Protein AF-A0A5B9FUR2-F1 (afdb_monomer_lite)

Organism: NCBI:txid2602769

Radius of gyration: 15.56 Å; chains: 1; bounding box: 40×31×32 Å

Sequence (84 aa):
MNIEKQIKYAGKVLSALQTLFDEESENYIGLDELREGDNMSDFIRVLATSAPQHIYIKFTEEEIDPLDFNYIANRLIVQTELSK

Structure (mmCIF, N/CA/C/O backbone):
data_AF-A0A5B9FUR2-F1
#
_entry.id   AF-A0A5B9FUR2-F1
#
loop_
_atom_site.group_PDB
_atom_site.id
_atom_site.type_symbol
_atom_site.label_atom_id
_atom_site.label_alt_id
_atom_site.label_comp_id
_atom_site.label_asym_id
_atom_site.label_entity_id
_atom_site.label_seq_id
_atom_site.pdbx_PDB_ins_code
_atom_site.Cartn_x
_atom_site.Cartn_y
_atom_site.Cartn_z
_atom_site.occupancy
_atom_site.B_iso_or_equiv
_atom_site.auth_seq_id
_atom_site.auth_comp_id
_atom_site.auth_asym_id
_atom_site.auth_atom_id
_atom_site.pdbx_PDB_model_num
ATOM 1 N N . MET A 1 1 ? 23.774 -5.430 2.059 1.00 63.19 1 MET A N 1
ATOM 2 C CA . MET A 1 1 ? 22.455 -4.817 2.337 1.00 63.19 1 MET A CA 1
ATOM 3 C C . MET A 1 1 ? 22.592 -3.945 3.587 1.00 63.19 1 MET A C 1
ATOM 5 O O . MET A 1 1 ? 23.168 -4.426 4.551 1.00 63.19 1 MET A O 1
ATOM 9 N N . ASN A 1 2 ? 22.206 -2.662 3.563 1.00 85.56 2 ASN A N 1
ATOM 10 C CA . ASN A 1 2 ? 22.427 -1.741 4.696 1.00 85.56 2 ASN A CA 1
ATOM 11 C C . ASN A 1 2 ? 21.239 -1.803 5.677 1.00 85.56 2 ASN A C 1
ATOM 13 O O . ASN A 1 2 ? 20.166 -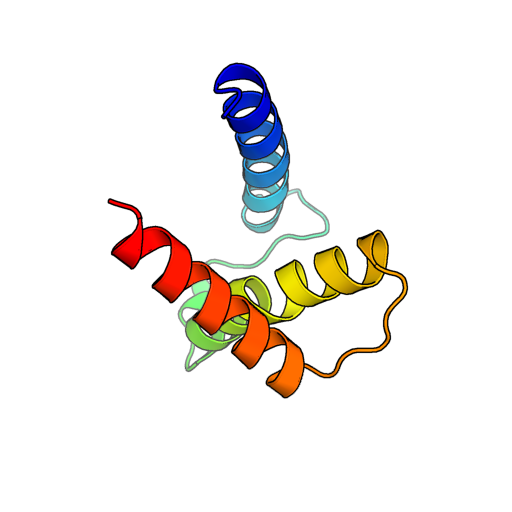1.280 5.376 1.00 85.56 2 ASN A O 1
ATOM 17 N N . ILE A 1 3 ? 21.452 -2.445 6.829 1.00 89.69 3 ILE A N 1
ATOM 18 C CA . ILE A 1 3 ? 20.424 -2.725 7.847 1.00 89.69 3 ILE A CA 1
ATOM 19 C C . ILE A 1 3 ? 19.829 -1.433 8.429 1.00 89.69 3 ILE A C 1
ATOM 21 O O . ILE A 1 3 ? 18.614 -1.327 8.575 1.00 89.69 3 ILE A O 1
ATOM 25 N N . GLU A 1 4 ? 20.646 -0.411 8.689 1.00 91.88 4 GLU A N 1
ATOM 26 C CA . GLU A 1 4 ? 20.175 0.870 9.238 1.00 91.88 4 GLU A CA 1
ATOM 27 C C . GLU A 1 4 ? 19.201 1.574 8.286 1.00 91.88 4 GLU A C 1
ATOM 29 O O . GLU A 1 4 ? 18.169 2.104 8.706 1.00 91.88 4 GLU A O 1
ATOM 34 N N . LYS A 1 5 ? 19.490 1.540 6.977 1.00 85.06 5 LYS A N 1
ATOM 35 C CA . LYS A 1 5 ? 18.579 2.082 5.960 1.00 85.06 5 LYS A CA 1
ATOM 36 C C . LYS A 1 5 ? 17.263 1.309 5.914 1.00 85.06 5 LYS A C 1
ATOM 38 O O . LYS A 1 5 ? 16.214 1.938 5.818 1.00 85.06 5 LYS A O 1
ATOM 43 N N . GLN A 1 6 ? 17.300 -0.019 6.026 1.00 84.62 6 GLN A N 1
ATOM 44 C CA . GLN A 1 6 ? 16.086 -0.842 6.057 1.00 84.62 6 GLN A CA 1
ATOM 45 C C . GLN A 1 6 ? 15.210 -0.524 7.264 1.00 84.62 6 GLN A C 1
ATOM 47 O O . GLN A 1 6 ? 14.016 -0.310 7.089 1.00 84.62 6 GLN A O 1
ATOM 52 N N . ILE A 1 7 ? 15.798 -0.407 8.458 1.00 91.25 7 ILE A N 1
ATOM 53 C CA . ILE A 1 7 ? 15.074 -0.020 9.676 1.00 91.25 7 ILE A CA 1
ATOM 54 C C . ILE A 1 7 ? 14.432 1.360 9.499 1.00 91.25 7 ILE A C 1
ATOM 56 O O . ILE A 1 7 ? 13.257 1.545 9.809 1.00 91.25 7 ILE A O 1
ATOM 60 N N . LYS A 1 8 ? 15.171 2.325 8.939 1.00 93.62 8 LYS A N 1
ATOM 61 C CA . LYS A 1 8 ? 14.650 3.673 8.677 1.00 93.62 8 LYS A CA 1
ATOM 62 C C . LYS A 1 8 ? 13.474 3.665 7.695 1.00 93.62 8 LYS A C 1
ATOM 64 O O . LYS A 1 8 ? 12.502 4.388 7.912 1.00 93.62 8 LYS A O 1
ATOM 69 N N . TYR A 1 9 ? 13.562 2.897 6.609 1.00 90.62 9 TYR A N 1
ATOM 70 C CA . TYR A 1 9 ? 12.474 2.788 5.636 1.00 90.62 9 TYR A CA 1
ATOM 71 C C . TYR A 1 9 ? 11.268 2.058 6.222 1.00 90.62 9 TYR A C 1
ATOM 73 O O . TYR A 1 9 ? 10.155 2.561 6.097 1.00 90.62 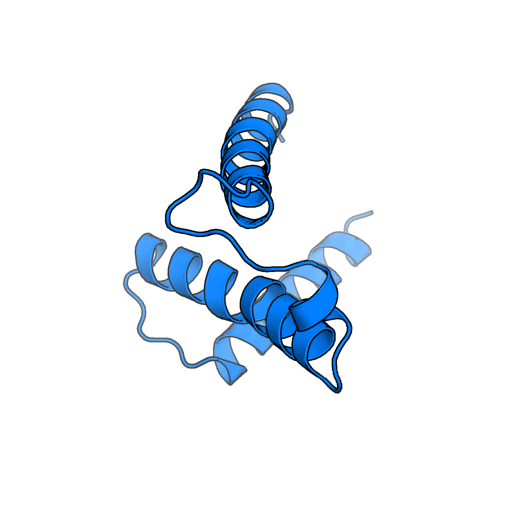9 TYR A O 1
ATOM 81 N N . ALA A 1 10 ? 11.492 0.948 6.928 1.00 91.12 10 ALA A N 1
ATOM 82 C CA . ALA A 1 10 ? 10.442 0.210 7.618 1.00 91.12 10 ALA A CA 1
ATOM 83 C C . ALA A 1 10 ? 9.704 1.108 8.614 1.00 91.12 10 ALA A C 1
ATOM 85 O O . ALA A 1 10 ? 8.485 1.182 8.559 1.00 91.12 10 ALA A O 1
ATOM 86 N N . GLY A 1 11 ? 10.422 1.871 9.444 1.00 94.19 11 GLY A N 1
ATOM 87 C CA . GLY A 1 11 ? 9.804 2.815 10.377 1.00 94.19 11 GLY A CA 1
ATOM 88 C C . GLY A 1 11 ? 8.901 3.828 9.671 1.00 94.19 11 GLY A C 1
ATOM 89 O O . GLY A 1 11 ? 7.758 4.007 10.067 1.00 94.19 11 GLY A O 1
ATOM 90 N N . LYS A 1 12 ? 9.366 4.436 8.571 1.00 94.69 12 LYS A N 1
ATOM 91 C CA . LYS A 1 12 ? 8.558 5.397 7.799 1.00 94.69 12 LYS A CA 1
ATOM 92 C C . LYS A 1 12 ? 7.299 4.774 7.195 1.00 94.69 12 LYS A C 1
ATOM 94 O O . LYS A 1 12 ? 6.242 5.390 7.261 1.00 94.69 12 LYS A O 1
ATOM 99 N N . VAL A 1 13 ? 7.420 3.587 6.603 1.00 92.44 13 VAL A N 1
ATOM 100 C CA . VAL A 1 13 ? 6.287 2.890 5.977 1.00 92.44 13 VAL A CA 1
ATOM 101 C C . VAL A 1 13 ? 5.294 2.421 7.037 1.00 92.44 13 VAL A C 1
ATOM 103 O O . VAL A 1 13 ? 4.103 2.666 6.899 1.00 92.44 13 VAL A O 1
ATOM 106 N N . LEU A 1 14 ? 5.771 1.804 8.119 1.00 93.94 14 LEU A N 1
ATOM 107 C CA . LEU A 1 14 ? 4.916 1.297 9.191 1.00 93.94 14 LEU A CA 1
ATOM 108 C C . LEU A 1 14 ? 4.196 2.425 9.932 1.00 93.94 14 LEU A C 1
ATOM 110 O O . LEU A 1 14 ? 3.013 2.281 10.212 1.00 93.94 14 LEU A O 1
ATOM 114 N N . SER A 1 15 ? 4.858 3.557 10.191 1.00 94.94 15 SER A N 1
ATOM 115 C CA . SER A 1 15 ? 4.188 4.721 10.780 1.00 94.94 15 SER A CA 1
ATOM 116 C C . SER A 1 15 ? 3.072 5.262 9.887 1.00 94.94 15 SER A C 1
ATOM 118 O O . SER A 1 15 ? 2.030 5.635 10.403 1.00 94.94 15 SER A O 1
ATOM 120 N N . ALA A 1 16 ? 3.251 5.273 8.562 1.00 94.38 16 ALA A N 1
ATOM 121 C CA . ALA A 1 16 ? 2.184 5.666 7.640 1.00 94.38 16 ALA A CA 1
ATOM 122 C C . ALA A 1 16 ? 1.050 4.626 7.585 1.00 94.38 16 ALA A C 1
ATOM 124 O O . ALA A 1 16 ? -0.114 4.989 7.539 1.00 94.38 16 ALA A O 1
ATOM 125 N N . LEU A 1 17 ? 1.363 3.329 7.637 1.00 94.06 17 LEU A N 1
ATOM 126 C CA . LEU A 1 17 ? 0.332 2.287 7.687 1.00 94.06 17 LEU A CA 1
ATOM 127 C C . LEU A 1 17 ? -0.478 2.334 8.987 1.00 94.06 17 LEU A C 1
ATOM 129 O O . LEU A 1 17 ? -1.663 2.032 8.970 1.00 94.06 17 LEU A O 1
ATOM 133 N N . GLN A 1 18 ? 0.136 2.734 10.102 1.00 94.12 18 GLN A N 1
ATOM 134 C CA . GLN A 1 18 ? -0.571 2.906 11.372 1.00 94.12 18 GLN A CA 1
ATOM 135 C C . GLN A 1 18 ? -1.654 3.984 11.298 1.00 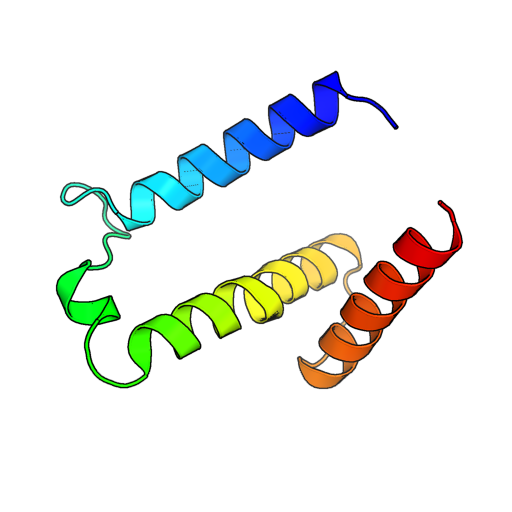94.12 18 GLN A C 1
ATOM 137 O O . GLN A 1 18 ? -2.690 3.812 11.932 1.00 94.12 18 GLN A O 1
ATOM 142 N N . THR A 1 19 ? -1.469 5.042 10.497 1.00 96.50 19 THR A N 1
ATOM 143 C CA . THR A 1 19 ? -2.498 6.086 10.363 1.00 96.50 19 THR A CA 1
ATOM 144 C C . THR A 1 19 ? -3.768 5.570 9.693 1.00 96.50 19 THR A C 1
ATOM 146 O O . THR A 1 19 ? -4.822 6.154 9.882 1.00 96.50 19 THR A O 1
ATOM 149 N N . LEU A 1 20 ? -3.704 4.462 8.945 1.00 95.69 20 LEU A N 1
ATOM 150 C CA . LEU A 1 20 ? -4.895 3.825 8.370 1.00 95.69 20 LEU A CA 1
ATOM 151 C C . LEU A 1 20 ? -5.822 3.233 9.438 1.00 95.69 20 LEU A C 1
ATOM 153 O O . LEU A 1 20 ? -6.969 2.936 9.144 1.00 95.69 20 LEU A O 1
ATOM 157 N N . PHE A 1 21 ? -5.338 3.040 10.665 1.00 94.69 21 PHE A N 1
ATOM 158 C CA . PHE A 1 21 ? -6.096 2.426 11.758 1.00 94.69 21 PHE A CA 1
ATOM 159 C C . PHE A 1 21 ? -6.233 3.358 12.968 1.00 94.69 21 PHE A C 1
ATOM 161 O O . PHE A 1 21 ? -6.577 2.908 14.059 1.00 94.69 21 PHE A O 1
ATOM 168 N N . ASP A 1 22 ? -5.945 4.643 12.771 1.00 96.06 22 ASP A N 1
ATOM 169 C CA . ASP A 1 22 ? -6.121 5.706 13.753 1.00 96.06 22 ASP A CA 1
ATOM 170 C C . ASP A 1 22 ? -7.416 6.467 13.448 1.00 96.06 22 ASP A C 1
ATOM 172 O O . ASP A 1 22 ? -7.527 7.070 12.383 1.00 96.06 22 ASP A O 1
ATOM 176 N N . GLU A 1 23 ? -8.386 6.428 14.364 1.00 95.69 23 GLU A N 1
ATOM 177 C CA . GLU A 1 23 ? -9.718 7.039 14.207 1.00 95.69 23 GLU A CA 1
ATOM 178 C C . GLU A 1 23 ? -9.673 8.559 13.995 1.00 95.69 23 GLU A C 1
ATOM 180 O O . GLU A 1 23 ? -10.606 9.131 13.433 1.00 95.69 23 GLU A O 1
ATOM 185 N N . GLU A 1 24 ? -8.593 9.222 14.416 1.00 96.62 24 GLU A N 1
ATOM 186 C CA . GLU A 1 24 ? -8.404 10.662 14.208 1.00 96.62 24 GLU A CA 1
ATOM 187 C C . GLU A 1 24 ? -7.767 10.989 12.846 1.00 96.62 24 GLU A C 1
ATOM 189 O O . GLU A 1 24 ? -7.662 12.160 12.466 1.00 96.62 24 GLU A O 1
ATOM 194 N N . SER A 1 25 ? -7.333 9.977 12.088 1.00 96.44 25 SER A N 1
ATOM 195 C CA . SER A 1 25 ? -6.715 10.166 10.780 1.00 96.44 25 SER A CA 1
ATOM 196 C C . SER A 1 25 ? -7.749 10.393 9.680 1.00 96.44 25 SER A C 1
ATOM 198 O O . SER A 1 25 ? -8.753 9.694 9.581 1.00 96.44 25 SER A O 1
ATOM 200 N N . GLU A 1 26 ? -7.433 11.286 8.741 1.00 95.38 26 GLU A N 1
ATOM 201 C CA . GLU A 1 26 ? -8.192 11.435 7.489 1.00 95.38 26 GLU A CA 1
ATOM 202 C C . GLU A 1 26 ? -8.209 10.154 6.632 1.00 95.38 26 GLU A C 1
ATOM 204 O O . GLU A 1 26 ? -9.066 10.004 5.766 1.00 95.38 26 GLU A O 1
ATOM 209 N N . ASN A 1 27 ? -7.259 9.242 6.868 1.00 94.25 27 ASN A N 1
ATOM 210 C CA . ASN A 1 27 ? -7.098 7.992 6.127 1.00 94.25 27 ASN A CA 1
ATOM 211 C C . ASN A 1 27 ? -7.629 6.771 6.899 1.00 94.25 27 ASN A C 1
ATOM 213 O O . ASN A 1 27 ? -7.287 5.644 6.539 1.00 94.25 27 ASN A O 1
ATOM 217 N N . TYR A 1 28 ? -8.393 6.982 7.976 1.00 96.88 28 TYR A N 1
ATOM 218 C CA . TYR A 1 28 ? -8.906 5.910 8.825 1.00 96.88 28 TYR A CA 1
ATOM 219 C C . TYR A 1 28 ? -9.749 4.891 8.046 1.00 96.88 28 TYR A C 1
ATOM 221 O O . TYR A 1 28 ? -10.633 5.253 7.270 1.00 96.88 28 TYR A O 1
ATOM 229 N N . ILE A 1 29 ? -9.501 3.612 8.318 1.00 95.44 29 ILE A N 1
ATOM 230 C CA . ILE A 1 29 ? -10.255 2.457 7.844 1.00 95.44 29 ILE A CA 1
ATOM 231 C C . ILE A 1 29 ? -10.739 1.687 9.074 1.00 95.44 29 ILE A C 1
ATOM 233 O O . ILE A 1 29 ? -9.942 1.247 9.910 1.00 95.44 29 ILE A O 1
ATOM 237 N N . GLY A 1 30 ? -12.055 1.489 9.169 1.00 95.75 30 GLY A N 1
ATOM 238 C CA . GLY A 1 30 ? -12.663 0.762 10.277 1.00 95.75 30 GLY A CA 1
ATOM 239 C C . GLY A 1 30 ? -12.250 -0.710 10.289 1.00 95.75 30 GLY A C 1
ATOM 240 O O . GLY A 1 30 ? -12.359 -1.413 9.286 1.00 95.75 30 GLY A O 1
ATOM 241 N N . LEU A 1 31 ? -11.824 -1.228 11.444 1.00 93.81 31 LEU A N 1
ATOM 242 C CA . LEU A 1 31 ? -11.502 -2.659 11.556 1.00 93.81 31 LEU A CA 1
ATOM 243 C C . LEU A 1 31 ? -12.731 -3.552 11.368 1.00 93.81 31 LEU A C 1
ATOM 245 O O . LEU A 1 31 ? -12.592 -4.686 10.910 1.00 93.81 31 LEU A O 1
ATOM 249 N N . ASP A 1 32 ? -13.915 -3.056 11.722 1.00 95.50 32 ASP A N 1
ATOM 250 C CA . ASP A 1 32 ? -15.163 -3.779 11.494 1.00 95.50 32 ASP A CA 1
ATOM 251 C C . ASP A 1 32 ? -15.527 -3.797 10.005 1.00 95.50 32 ASP A C 1
ATOM 253 O O . ASP A 1 32 ? -15.837 -4.869 9.496 1.00 95.50 32 ASP A O 1
ATOM 257 N N . GLU A 1 33 ? -15.336 -2.689 9.277 1.00 94.75 33 GLU A N 1
ATOM 258 C CA . GLU A 1 33 ? -15.478 -2.637 7.811 1.00 94.75 33 GLU A CA 1
ATOM 259 C C . GLU A 1 33 ? -14.566 -3.664 7.125 1.00 94.75 33 GLU A C 1
ATOM 261 O O . GLU A 1 33 ? -15.007 -4.396 6.242 1.00 94.75 33 GLU A O 1
ATOM 266 N N . LEU A 1 34 ? -13.304 -3.790 7.551 1.00 94.69 34 LEU A N 1
ATOM 267 C CA . LEU A 1 34 ? -12.383 -4.772 6.964 1.00 94.69 34 LEU A CA 1
ATOM 268 C C . LEU A 1 34 ? -12.823 -6.224 7.182 1.00 94.69 34 LEU A C 1
ATOM 270 O O . LEU A 1 34 ? -12.492 -7.090 6.375 1.00 94.69 34 LEU A O 1
ATOM 274 N N . ARG A 1 35 ? -13.557 -6.515 8.259 1.00 94.56 35 ARG A N 1
ATOM 275 C CA . ARG A 1 35 ? -14.053 -7.869 8.560 1.00 94.56 35 ARG A CA 1
ATOM 276 C C . ARG A 1 35 ? -15.291 -8.245 7.751 1.00 94.56 35 ARG A C 1
ATOM 278 O O . ARG A 1 35 ? -15.691 -9.409 7.781 1.00 94.56 35 ARG A O 1
ATOM 285 N N . GLU A 1 36 ? -15.905 -7.293 7.059 1.00 96.19 36 GLU A N 1
ATOM 286 C CA . GLU A 1 36 ? -17.091 -7.535 6.250 1.00 96.19 36 GLU A CA 1
ATOM 287 C C . GLU A 1 36 ? -16.719 -8.122 4.884 1.00 96.19 36 GLU A C 1
ATOM 289 O O . GLU A 1 36 ? -15.951 -7.544 4.116 1.00 96.19 36 GLU A O 1
ATOM 294 N N . GLY A 1 37 ? -17.299 -9.283 4.565 1.00 94.81 37 GLY A N 1
ATOM 295 C CA . GLY A 1 37 ? -17.172 -9.910 3.249 1.00 94.81 37 GLY A CA 1
ATOM 296 C C . GLY A 1 37 ? -15.719 -10.097 2.805 1.00 94.81 37 GLY A C 1
ATOM 297 O O . GLY A 1 37 ? -14.925 -10.730 3.501 1.00 94.81 37 GLY A O 1
ATOM 298 N N . ASP A 1 38 ? -15.394 -9.542 1.637 1.00 95.94 38 ASP A N 1
ATOM 299 C CA . ASP A 1 38 ? -14.078 -9.645 1.001 1.00 95.94 38 ASP A CA 1
ATOM 300 C C . ASP A 1 38 ? -13.183 -8.413 1.243 1.00 95.94 38 ASP A C 1
ATOM 302 O O . ASP A 1 38 ? -12.078 -8.341 0.702 1.00 95.94 38 ASP A O 1
ATOM 306 N N . ASN A 1 39 ? -13.605 -7.459 2.084 1.00 96.62 39 ASN A N 1
ATOM 307 C CA . ASN A 1 39 ? -12.917 -6.175 2.260 1.00 96.62 39 ASN A CA 1
ATOM 308 C C . ASN A 1 39 ? -11.462 -6.335 2.722 1.00 96.62 39 ASN A C 1
ATOM 310 O O . ASN A 1 39 ? -10.566 -5.683 2.186 1.00 96.62 39 ASN A O 1
ATOM 314 N N . MET A 1 40 ? -11.187 -7.244 3.665 1.00 94.88 40 MET A N 1
ATOM 315 C CA . MET A 1 40 ? -9.812 -7.547 4.083 1.00 94.88 40 MET A CA 1
ATOM 316 C C . MET A 1 40 ? -8.966 -8.076 2.919 1.00 94.88 40 MET A C 1
ATOM 318 O O . MET A 1 40 ? -7.814 -7.677 2.749 1.00 94.88 40 MET A O 1
ATOM 322 N N . SER A 1 41 ? -9.527 -8.975 2.110 1.00 94.38 41 SER A N 1
ATOM 323 C CA . SER A 1 41 ? -8.843 -9.532 0.942 1.00 94.38 41 SER A CA 1
ATOM 324 C C . SER A 1 41 ? -8.538 -8.443 -0.085 1.00 94.38 41 SER A C 1
ATOM 326 O O . SER A 1 41 ? -7.424 -8.392 -0.608 1.00 94.38 41 SER A O 1
ATOM 328 N N . ASP A 1 42 ? -9.482 -7.536 -0.331 1.00 94.44 42 ASP A N 1
ATOM 329 C CA . ASP A 1 42 ? -9.295 -6.401 -1.230 1.00 94.44 42 ASP A CA 1
ATOM 330 C C . ASP A 1 42 ? -8.266 -5.397 -0.709 1.00 94.44 42 ASP A C 1
ATOM 332 O O . ASP A 1 42 ? -7.392 -4.970 -1.468 1.00 94.44 42 ASP A O 1
ATOM 336 N N . PHE A 1 43 ? -8.289 -5.088 0.587 1.00 94.38 43 PHE A N 1
ATOM 337 C CA . PHE A 1 43 ? -7.278 -4.250 1.225 1.00 94.38 43 PHE A CA 1
ATOM 338 C C . PHE A 1 43 ? -5.873 -4.842 1.054 1.00 94.38 43 PHE A C 1
ATOM 340 O O . PHE A 1 43 ? -4.956 -4.164 0.585 1.00 94.38 43 PHE A O 1
ATOM 347 N N . ILE A 1 44 ? -5.704 -6.131 1.372 1.00 92.38 44 ILE A N 1
ATOM 348 C CA . ILE A 1 44 ? -4.415 -6.818 1.228 1.00 92.38 44 ILE A CA 1
ATOM 349 C C . ILE A 1 44 ? -3.988 -6.886 -0.238 1.00 92.38 44 ILE A C 1
ATOM 351 O O . ILE A 1 44 ? -2.808 -6.691 -0.530 1.00 92.38 44 ILE A O 1
ATOM 355 N N . ARG A 1 45 ? -4.920 -7.100 -1.171 1.00 89.12 45 ARG A N 1
ATOM 356 C CA . ARG A 1 45 ? -4.637 -7.076 -2.609 1.00 89.12 45 ARG A CA 1
ATOM 357 C C . ARG A 1 45 ? -4.092 -5.714 -3.033 1.00 89.12 45 ARG A C 1
ATOM 359 O O . ARG A 1 45 ? -3.010 -5.661 -3.606 1.00 89.12 45 ARG A O 1
ATOM 366 N N . VAL A 1 46 ? -4.772 -4.619 -2.692 1.00 90.94 46 VAL A N 1
ATOM 367 C CA . VAL A 1 46 ? -4.314 -3.252 -3.004 1.00 90.94 46 VAL A CA 1
ATOM 368 C C . VAL A 1 46 ? -2.941 -2.970 -2.384 1.00 90.94 46 VAL A C 1
ATOM 370 O O . VAL A 1 46 ? -2.057 -2.438 -3.062 1.00 90.94 46 VAL A O 1
ATOM 373 N N . LEU A 1 47 ? -2.724 -3.374 -1.130 1.00 90.94 47 LEU A N 1
ATOM 374 C CA . LEU A 1 47 ? -1.453 -3.185 -0.430 1.00 90.94 47 LEU A CA 1
ATOM 375 C C . LEU A 1 47 ? -0.306 -4.004 -1.044 1.00 90.94 47 LEU A C 1
ATOM 377 O O . LEU A 1 47 ? 0.824 -3.525 -1.093 1.00 90.94 47 LEU A O 1
ATOM 381 N N . ALA A 1 48 ? -0.573 -5.226 -1.502 1.00 87.44 48 ALA A N 1
ATOM 382 C CA . ALA A 1 48 ? 0.445 -6.128 -2.037 1.00 87.44 48 ALA A CA 1
ATOM 383 C C . ALA A 1 48 ? 0.742 -5.896 -3.525 1.00 87.44 48 ALA A C 1
ATOM 385 O O . ALA A 1 48 ? 1.858 -6.167 -3.966 1.00 87.44 48 ALA A O 1
ATOM 386 N N . THR A 1 49 ? -0.225 -5.395 -4.300 1.00 86.81 49 THR A N 1
ATOM 387 C CA . THR A 1 49 ? -0.070 -5.202 -5.749 1.00 86.81 49 THR A CA 1
ATOM 388 C C . THR A 1 49 ? 0.009 -3.727 -6.118 1.00 86.81 49 THR A C 1
ATOM 390 O O . THR A 1 49 ? 1.025 -3.271 -6.636 1.00 86.81 49 THR A O 1
ATOM 393 N N . SER A 1 50 ? -1.032 -2.950 -5.817 1.00 87.81 50 SER A N 1
ATOM 394 C CA . SER A 1 50 ? -1.183 -1.586 -6.335 1.00 87.81 50 SER A CA 1
ATOM 395 C C . SER A 1 50 ? -0.221 -0.596 -5.682 1.00 87.81 50 SER A C 1
ATOM 397 O O . SER A 1 50 ? 0.350 0.244 -6.377 1.00 87.81 50 SER A O 1
ATOM 399 N N . ALA A 1 51 ? 0.011 -0.697 -4.369 1.00 88.25 51 ALA A N 1
ATOM 400 C CA . ALA A 1 51 ? 0.955 0.187 -3.687 1.00 88.25 51 ALA A CA 1
ATOM 401 C C . ALA A 1 51 ? 2.411 -0.026 -4.170 1.00 88.25 51 ALA A C 1
ATOM 403 O O . ALA A 1 51 ? 3.055 0.953 -4.561 1.00 88.25 51 ALA A O 1
ATOM 404 N N . PRO A 1 52 ? 2.940 -1.263 -4.247 1.00 89.88 52 PRO A N 1
ATOM 405 C CA . PRO A 1 52 ? 4.255 -1.518 -4.827 1.00 89.88 52 PRO A CA 1
ATOM 406 C C . PRO A 1 52 ? 4.345 -1.164 -6.316 1.00 89.88 52 PRO A C 1
ATOM 408 O O . PRO A 1 52 ? 5.365 -0.615 -6.732 1.00 89.88 52 PRO A O 1
ATOM 411 N N . GLN A 1 53 ? 3.286 -1.395 -7.102 1.00 92.19 53 GLN A N 1
ATOM 412 C CA . GLN A 1 53 ? 3.227 -0.981 -8.508 1.00 92.19 53 GLN A CA 1
ATOM 413 C C . GLN A 1 53 ? 3.381 0.536 -8.647 1.00 92.19 53 GLN A C 1
ATOM 415 O O . GLN A 1 53 ? 4.195 1.008 -9.437 1.00 92.19 53 GLN A O 1
ATOM 420 N N . HIS A 1 54 ? 2.644 1.310 -7.848 1.00 90.19 54 HIS A N 1
ATOM 421 C CA . HIS A 1 54 ? 2.733 2.768 -7.872 1.00 90.19 54 HIS A CA 1
ATOM 422 C C . HIS A 1 54 ? 4.145 3.258 -7.521 1.00 90.19 54 HIS A C 1
ATOM 424 O O . HIS A 1 54 ? 4.667 4.186 -8.140 1.00 90.19 54 HIS A O 1
ATOM 430 N N . ILE A 1 55 ? 4.796 2.601 -6.557 1.00 90.06 55 ILE A N 1
ATOM 431 C CA . ILE A 1 55 ? 6.191 2.874 -6.201 1.00 90.06 55 ILE A CA 1
ATOM 432 C C . ILE A 1 55 ? 7.130 2.547 -7.373 1.00 90.06 55 ILE A C 1
ATOM 434 O O . ILE A 1 55 ? 8.008 3.351 -7.684 1.00 90.06 55 ILE A O 1
ATOM 438 N N . TYR A 1 56 ? 6.946 1.400 -8.031 1.00 90.62 56 TYR A N 1
ATOM 439 C CA . TYR A 1 56 ? 7.753 0.989 -9.180 1.00 90.62 56 TYR A CA 1
ATOM 440 C C . TYR A 1 56 ? 7.647 1.989 -10.334 1.00 90.62 56 TYR A C 1
ATOM 442 O O . TYR A 1 56 ? 8.676 2.479 -10.798 1.00 90.62 56 TYR A O 1
ATOM 450 N N . ILE A 1 57 ? 6.425 2.361 -10.732 1.00 92.25 57 IL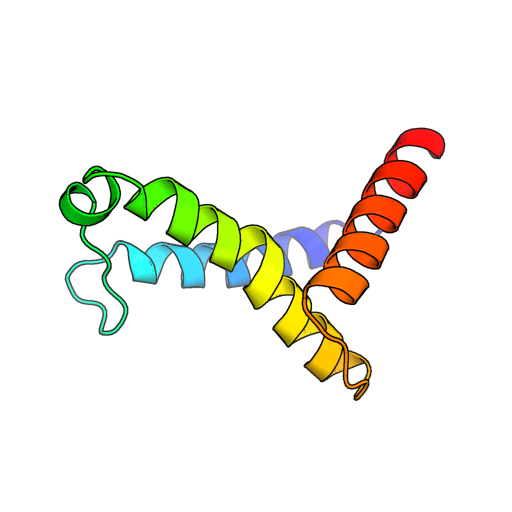E A N 1
ATOM 451 C CA . ILE A 1 57 ? 6.166 3.366 -11.778 1.00 92.25 57 ILE A CA 1
ATOM 452 C C . ILE A 1 57 ? 6.869 4.679 -11.429 1.00 92.25 57 ILE A C 1
ATOM 454 O O . ILE A 1 57 ? 7.570 5.257 -12.251 1.00 92.25 57 ILE A O 1
ATOM 458 N N . LYS A 1 58 ? 6.760 5.131 -10.175 1.00 91.62 58 LYS A N 1
ATOM 459 C CA . LYS A 1 58 ? 7.380 6.385 -9.732 1.00 91.62 58 LYS A CA 1
ATOM 460 C C . LYS A 1 58 ? 8.910 6.381 -9.810 1.00 91.62 58 LYS A C 1
ATOM 462 O O . LYS A 1 58 ? 9.500 7.442 -9.988 1.00 91.62 58 LYS A O 1
ATOM 467 N N . PHE A 1 59 ? 9.556 5.232 -9.621 1.00 90.19 59 PHE A N 1
ATOM 468 C CA . PHE A 1 59 ? 11.018 5.128 -9.657 1.00 90.19 59 PHE A CA 1
ATOM 469 C C . PHE A 1 59 ? 11.588 4.809 -11.038 1.00 90.19 59 PHE A C 1
ATOM 471 O O . PHE A 1 59 ? 12.758 5.103 -11.276 1.00 90.19 59 PHE A O 1
ATOM 478 N N . THR A 1 60 ? 10.801 4.180 -11.906 1.00 92.19 60 THR A N 1
ATOM 479 C CA . THR A 1 60 ? 11.241 3.741 -13.239 1.00 92.19 60 THR A CA 1
ATOM 480 C C . THR A 1 60 ? 10.736 4.637 -14.361 1.00 92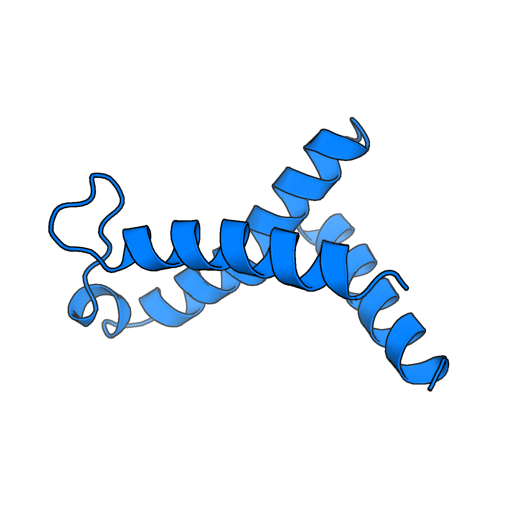.19 60 THR A C 1
ATOM 482 O O . THR A 1 60 ? 11.308 4.609 -15.443 1.00 92.19 60 THR A O 1
ATOM 485 N N . GLU A 1 61 ? 9.690 5.427 -14.100 1.00 91.94 61 GLU A N 1
ATOM 486 C CA . GLU A 1 61 ? 8.936 6.190 -15.103 1.00 91.94 61 GLU A CA 1
ATOM 487 C C . GLU A 1 61 ? 8.318 5.299 -16.201 1.00 91.94 61 GLU A C 1
ATOM 489 O O . GLU A 1 61 ? 7.869 5.794 -17.233 1.00 91.94 61 GLU A O 1
ATOM 494 N N . GLU A 1 62 ? 8.259 3.981 -15.976 1.00 90.19 62 GLU A N 1
ATOM 495 C CA . GLU A 1 62 ? 7.635 3.019 -16.880 1.00 90.19 62 GLU A CA 1
ATOM 496 C C . GLU A 1 62 ? 6.121 2.975 -16.655 1.00 90.19 62 GLU A C 1
ATOM 498 O O . GLU A 1 62 ? 5.645 2.910 -15.519 1.00 90.19 62 GLU A O 1
ATOM 503 N N . GLU A 1 63 ? 5.352 2.944 -17.742 1.00 87.06 63 GLU A N 1
ATOM 504 C CA . GLU A 1 63 ? 3.945 2.556 -17.685 1.00 87.06 63 GLU A CA 1
ATOM 505 C C . GLU A 1 63 ? 3.856 1.030 -17.671 1.00 87.06 63 GLU A C 1
ATOM 507 O O . GLU A 1 63 ? 4.218 0.364 -18.640 1.00 87.06 63 GLU A O 1
ATOM 512 N N . ILE A 1 64 ? 3.383 0.475 -16.557 1.00 90.31 64 ILE A N 1
ATOM 513 C CA . ILE A 1 64 ? 3.215 -0.966 -16.377 1.00 90.31 64 ILE A CA 1
ATOM 514 C C . ILE A 1 64 ? 1.828 -1.256 -15.820 1.00 90.31 64 ILE A C 1
ATOM 516 O O . ILE A 1 64 ? 1.375 -0.595 -14.878 1.00 90.31 64 ILE A O 1
ATOM 520 N N . ASP A 1 65 ? 1.147 -2.247 -16.388 1.00 89.06 65 ASP A N 1
ATOM 521 C CA . ASP A 1 65 ? -0.145 -2.688 -15.881 1.00 89.06 65 ASP A CA 1
ATOM 522 C C . ASP A 1 65 ? 0.007 -3.608 -14.645 1.00 89.06 65 ASP A C 1
ATOM 524 O O . ASP A 1 65 ? 1.107 -4.076 -14.326 1.00 89.06 65 ASP A O 1
ATOM 528 N N . PRO A 1 66 ? -1.077 -3.856 -13.886 1.00 83.31 66 PRO A N 1
ATOM 529 C CA . PRO A 1 66 ? -0.994 -4.666 -12.672 1.00 83.31 66 PRO A CA 1
ATOM 530 C C . PRO A 1 66 ? -0.536 -6.116 -12.899 1.00 83.31 66 PRO A C 1
ATOM 532 O O . PRO A 1 66 ? 0.076 -6.705 -12.007 1.00 83.31 66 PRO A O 1
ATOM 535 N N . LEU A 1 67 ? -0.839 -6.719 -14.053 1.00 87.00 67 LEU A N 1
ATOM 536 C CA . LEU A 1 67 ? -0.463 -8.099 -14.366 1.00 87.00 67 LEU A CA 1
ATOM 537 C C . LEU A 1 67 ? 1.041 -8.198 -14.630 1.00 87.00 67 LEU A C 1
ATOM 539 O O . LEU A 1 67 ? 1.708 -9.071 -14.066 1.00 87.00 67 LEU A O 1
ATOM 543 N N . ASP A 1 68 ? 1.573 -7.266 -15.415 1.00 89.00 68 ASP A N 1
ATOM 544 C CA . ASP A 1 68 ? 3.004 -7.168 -15.692 1.00 89.00 68 ASP A CA 1
ATOM 545 C C . ASP A 1 68 ? 3.795 -6.883 -14.410 1.00 89.00 68 ASP A C 1
ATOM 547 O O . ASP A 1 68 ? 4.817 -7.525 -14.137 1.00 89.00 68 ASP A O 1
ATOM 551 N N . PHE A 1 69 ? 3.286 -5.994 -13.551 1.00 90.44 69 PHE A N 1
ATOM 552 C CA . PHE A 1 69 ? 3.906 -5.745 -12.253 1.00 90.44 69 PHE A CA 1
ATOM 553 C C . PHE A 1 69 ? 3.905 -6.997 -11.363 1.00 90.44 69 PHE A C 1
ATOM 555 O O . PHE A 1 69 ? 4.927 -7.323 -10.753 1.00 90.44 69 PHE A O 1
ATOM 562 N N . ASN A 1 70 ? 2.803 -7.751 -11.323 1.00 86.94 70 ASN A N 1
ATOM 563 C CA . ASN A 1 70 ? 2.734 -9.003 -10.567 1.00 86.94 70 ASN A CA 1
ATOM 564 C C . ASN A 1 70 ? 3.757 -10.036 -11.061 1.00 86.94 70 ASN A C 1
ATOM 566 O O . ASN A 1 70 ? 4.358 -10.745 -10.250 1.00 86.94 70 ASN A O 1
ATOM 570 N N . TYR A 1 71 ? 4.007 -10.110 -12.372 1.00 88.25 71 TYR A N 1
ATOM 571 C CA . TYR A 1 71 ? 5.064 -10.962 -12.917 1.00 88.25 71 TYR A CA 1
ATOM 572 C C . TYR A 1 71 ? 6.454 -10.546 -12.407 1.00 88.25 71 TYR A C 1
ATOM 574 O O . TYR A 1 71 ? 7.236 -11.399 -11.971 1.00 88.25 71 TYR A O 1
ATOM 582 N N . ILE A 1 72 ? 6.749 -9.242 -12.383 1.00 87.56 72 ILE A N 1
ATOM 583 C CA . ILE A 1 72 ? 8.001 -8.708 -11.825 1.00 87.56 72 ILE A CA 1
ATOM 584 C C . ILE A 1 72 ? 8.120 -9.040 -10.334 1.00 87.56 72 ILE A C 1
ATOM 586 O O . ILE A 1 72 ? 9.155 -9.559 -9.908 1.00 87.56 72 ILE A O 1
ATOM 590 N N . ALA A 1 73 ? 7.070 -8.785 -9.550 1.00 86.19 73 ALA A N 1
ATOM 591 C CA . ALA A 1 73 ? 7.049 -9.041 -8.113 1.00 86.19 73 ALA A CA 1
ATOM 592 C C . ALA A 1 73 ? 7.306 -10.525 -7.796 1.00 86.19 73 ALA A C 1
ATOM 594 O O . ALA A 1 73 ? 8.191 -10.846 -7.001 1.00 86.19 73 ALA A O 1
ATOM 595 N N . ASN A 1 74 ? 6.618 -11.437 -8.490 1.00 85.56 74 ASN A N 1
ATOM 596 C CA . ASN A 1 74 ? 6.821 -12.879 -8.337 1.00 85.56 74 ASN A CA 1
ATOM 597 C C . ASN A 1 74 ? 8.249 -13.302 -8.699 1.00 85.56 74 ASN A C 1
ATOM 599 O O . ASN A 1 74 ? 8.866 -14.094 -7.982 1.00 85.56 74 ASN A O 1
ATOM 603 N N . ARG A 1 75 ? 8.814 -12.745 -9.778 1.00 86.94 75 ARG A N 1
ATOM 604 C CA . ARG A 1 75 ? 10.200 -13.023 -10.176 1.00 86.94 75 ARG A CA 1
ATOM 605 C C . ARG A 1 75 ? 11.198 -12.591 -9.096 1.00 86.94 75 ARG A C 1
ATOM 607 O O . ARG A 1 75 ? 12.123 -13.347 -8.806 1.00 86.94 75 ARG A O 1
ATOM 614 N N . LEU A 1 76 ? 11.008 -11.418 -8.486 1.00 81.12 76 LEU A N 1
ATOM 615 C CA . LEU A 1 76 ? 11.872 -10.907 -7.410 1.00 81.12 76 LEU A CA 1
ATOM 616 C C . LEU A 1 76 ? 11.830 -11.793 -6.156 1.00 81.12 76 LEU A C 1
ATOM 618 O O . LEU A 1 76 ? 12.872 -12.043 -5.544 1.00 81.12 76 LEU A O 1
ATOM 622 N N . ILE A 1 77 ? 10.650 -12.307 -5.798 1.00 78.19 77 ILE A N 1
ATOM 623 C CA . ILE A 1 77 ? 10.484 -13.252 -4.683 1.00 78.19 77 ILE A CA 1
ATOM 624 C C . ILE A 1 77 ? 11.275 -14.538 -4.958 1.00 78.19 77 ILE A C 1
ATOM 626 O O . ILE A 1 77 ? 12.118 -14.925 -4.149 1.00 78.19 77 ILE A O 1
ATOM 630 N N . VAL A 1 78 ? 11.075 -15.162 -6.125 1.00 79.44 78 VAL A N 1
ATOM 631 C CA . VAL A 1 78 ? 11.754 -16.420 -6.492 1.00 79.44 78 VAL A CA 1
ATOM 632 C C . VAL A 1 78 ? 13.276 -16.254 -6.539 1.00 79.44 78 VAL A C 1
ATOM 634 O O . VAL A 1 78 ? 14.009 -17.107 -6.041 1.00 79.44 78 VAL A O 1
ATOM 637 N N . GLN A 1 79 ? 13.771 -15.145 -7.094 1.00 71.50 79 GLN A N 1
ATOM 638 C CA . GLN A 1 79 ? 15.208 -14.851 -7.135 1.00 71.50 79 GLN A CA 1
ATOM 639 C C . GLN A 1 79 ? 15.813 -14.684 -5.734 1.00 71.50 79 GLN A C 1
ATOM 641 O O . GLN A 1 79 ? 16.949 -15.100 -5.502 1.00 71.50 79 GLN A O 1
ATOM 646 N N . THR A 1 80 ? 15.060 -14.108 -4.796 1.00 66.38 80 THR A N 1
ATOM 647 C CA . THR A 1 80 ? 15.507 -13.929 -3.408 1.00 66.38 80 THR A CA 1
ATOM 648 C C . THR A 1 80 ? 15.581 -15.262 -2.659 1.00 66.38 80 THR A C 1
ATOM 650 O O . THR A 1 80 ? 16.500 -15.456 -1.868 1.00 66.38 80 THR A O 1
ATOM 653 N N . GLU A 1 81 ? 14.665 -16.198 -2.926 1.00 61.34 81 GLU A N 1
ATOM 654 C CA . GLU A 1 81 ? 14.658 -17.528 -2.296 1.00 61.34 81 GLU A CA 1
ATOM 655 C C . GLU A 1 81 ? 15.745 -18.465 -2.844 1.00 61.34 81 GLU A C 1
ATOM 657 O O . GLU A 1 81 ? 16.332 -19.219 -2.078 1.00 61.34 81 GLU A O 1
ATOM 662 N N . LEU A 1 82 ? 16.082 -18.385 -4.136 1.00 58.25 82 LEU A N 1
ATOM 663 C CA . LEU A 1 82 ? 17.166 -19.184 -4.736 1.00 58.25 82 LEU A CA 1
ATOM 664 C C . LEU A 1 82 ? 18.580 -18.676 -4.396 1.00 58.25 82 LEU A C 1
ATOM 666 O O . LEU A 1 82 ? 19.561 -19.356 -4.689 1.00 58.25 82 LEU A O 1
ATOM 670 N N . SER A 1 83 ? 18.690 -17.475 -3.823 1.00 55.22 83 SER A N 1
ATOM 671 C CA . SER A 1 83 ? 19.968 -16.864 -3.426 1.00 55.22 83 SER A CA 1
ATOM 672 C C . SER A 1 83 ? 20.318 -17.091 -1.944 1.00 55.22 83 SER A C 1
ATOM 674 O O . SER A 1 83 ? 21.293 -16.509 -1.463 1.00 55.22 83 SER A O 1
ATOM 676 N N . LYS A 1 84 ? 19.511 -17.877 -1.218 1.00 46.84 84 LYS A N 1
ATOM 677 C CA . LYS A 1 84 ? 19.726 -18.302 0.175 1.00 46.84 84 LYS A CA 1
ATOM 678 C C . LYS A 1 84 ? 20.270 -19.727 0.215 1.00 46.84 84 LYS A C 1
ATOM 680 O O . LYS A 1 84 ? 21.080 -19.991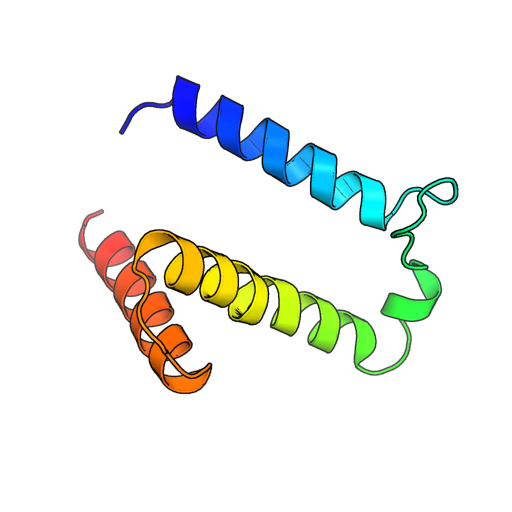 1.129 1.00 46.84 84 LYS A O 1
#

Secondary structure (DSSP, 8-state):
--HHHHHHHHHHHHHHHHHTT-TTSTT---HHHHHSTTHHHHHHHIIIIIHHHHHHHHHH-----HHHHHHHHHHHHHHHHHT-

Foldseek 3Di:
DDVVVVVVVCVVVVVVVVLCCDPPHPNDDDPVNCVPDCNVVVVVCCVVQVVVVVVVCVVPVDDDDSVRSVVVVVVVVVVVVVVD

pLDDT: mean 88.75, std 9.68, range [46.84, 96.88]